Protein AF-A0A7K0YC04-F1 (afdb_monomer_lite)

Foldseek 3Di:
DDDPPDPDCPDDDDDPQWAWDDDDQFWTWTAGVDPVRRVDIDIFGHQWDDDPRHTDPDGHPCPRVVVVVVVVVVVVPDPDDDRDDPD

pLDDT: mean 89.57, std 16.08, range [34.81, 98.31]

Sequence (87 aa):
MADASGASLGAPIEIPGWVHVYSGKVRDLYESEQPSLRHLILVVASDRVSAFDHILEPAITGKGKHLTALTNWWFDRLDVPNHLDGE

Structure (mmCIF, N/CA/C/O backbone):
data_AF-A0A7K0YC04-F1
#
_entry.id   AF-A0A7K0YC04-F1
#
loop_
_atom_site.group_PDB
_atom_site.id
_atom_site.type_symbol
_atom_site.label_atom_id
_atom_site.label_alt_id
_atom_site.label_comp_id
_atom_site.label_asym_id
_atom_site.label_entity_id
_atom_site.label_seq_id
_atom_site.pdbx_PDB_ins_code
_atom_site.Cartn_x
_atom_site.Cartn_y
_atom_site.Cartn_z
_atom_site.occupancy
_atom_site.B_iso_or_equiv
_atom_site.auth_seq_id
_atom_site.auth_comp_id
_atom_site.auth_asym_id
_atom_site.auth_atom_id
_atom_site.pdbx_PDB_model_num
ATOM 1 N N . MET A 1 1 ? 11.446 16.461 24.967 1.00 34.81 1 MET A N 1
ATOM 2 C CA . MET A 1 1 ? 10.641 17.341 24.099 1.00 34.81 1 MET A CA 1
ATOM 3 C C . MET A 1 1 ? 9.987 16.443 23.064 1.00 34.81 1 MET A C 1
ATOM 5 O O . MET A 1 1 ? 10.657 16.045 22.124 1.00 34.81 1 MET A O 1
ATOM 9 N N . ALA A 1 2 ? 8.773 15.969 23.349 1.00 34.91 2 ALA A N 1
ATOM 10 C CA . ALA A 1 2 ? 8.036 15.053 22.483 1.00 34.91 2 ALA A CA 1
ATOM 11 C C . ALA A 1 2 ? 7.219 15.886 21.489 1.00 34.91 2 ALA A C 1
ATOM 13 O O . ALA A 1 2 ? 6.391 16.689 21.915 1.00 34.91 2 ALA A O 1
ATOM 14 N N . ASP A 1 3 ? 7.497 15.738 20.196 1.00 37.06 3 ASP A N 1
ATOM 15 C CA . ASP A 1 3 ? 6.658 16.283 19.131 1.00 37.06 3 ASP A CA 1
ATOM 16 C C . ASP A 1 3 ? 5.404 15.409 19.023 1.00 37.06 3 ASP A C 1
ATOM 18 O O . ASP A 1 3 ? 5.459 14.236 18.649 1.00 37.06 3 ASP A O 1
ATOM 22 N N . ALA A 1 4 ? 4.283 15.987 19.443 1.00 43.84 4 ALA A N 1
ATOM 23 C CA . ALA A 1 4 ? 2.952 15.454 19.252 1.00 43.84 4 ALA A CA 1
ATOM 24 C C . ALA A 1 4 ? 2.348 16.084 17.991 1.00 43.84 4 ALA A C 1
ATOM 26 O O . ALA A 1 4 ? 1.624 17.073 18.061 1.00 43.84 4 ALA A O 1
ATOM 27 N N . SER A 1 5 ? 2.600 15.468 16.841 1.00 46.31 5 SER A N 1
ATOM 28 C CA . SER A 1 5 ? 1.788 15.645 15.632 1.00 46.31 5 SER A CA 1
ATOM 29 C C . SER A 1 5 ? 1.404 14.279 15.048 1.00 46.31 5 SER A C 1
ATOM 31 O O . SER A 1 5 ? 1.502 14.009 13.854 1.00 46.31 5 SER A O 1
ATOM 33 N N . GLY A 1 6 ? 0.967 13.374 15.929 1.00 43.78 6 GLY A N 1
ATOM 34 C CA . GLY A 1 6 ? 0.481 12.043 15.573 1.00 43.78 6 GLY A CA 1
ATOM 35 C C . GLY A 1 6 ? -0.914 12.101 14.958 1.00 43.78 6 GLY A C 1
ATOM 36 O O . GLY A 1 6 ? -1.894 11.800 15.634 1.00 43.78 6 GLY A O 1
ATOM 37 N N . ALA A 1 7 ? -1.012 12.482 13.683 1.00 52.59 7 ALA A N 1
ATOM 38 C CA . ALA A 1 7 ? -2.204 12.180 12.900 1.00 52.59 7 ALA A CA 1
ATOM 39 C C . ALA A 1 7 ? -2.397 10.653 12.908 1.00 52.59 7 ALA A C 1
ATOM 41 O O . ALA A 1 7 ? -1.515 9.900 12.489 1.00 52.59 7 ALA A O 1
ATOM 42 N N . SER A 1 8 ? -3.523 10.204 13.459 1.00 59.47 8 SER A N 1
ATOM 43 C CA . SER A 1 8 ? -3.902 8.794 13.530 1.00 59.47 8 SER A CA 1
ATOM 44 C C . SER A 1 8 ? -3.909 8.191 12.122 1.00 59.47 8 SER A C 1
ATOM 46 O O . SER A 1 8 ? -4.578 8.705 11.229 1.00 59.47 8 SER A O 1
ATOM 48 N N . LEU A 1 9 ? -3.186 7.086 11.909 1.00 69.44 9 LEU A N 1
ATOM 49 C CA . LEU A 1 9 ? -3.117 6.384 10.616 1.00 69.44 9 LEU A CA 1
ATOM 50 C C . LEU A 1 9 ? -4.447 5.713 10.206 1.00 69.44 9 LEU A C 1
ATOM 52 O O . LEU A 1 9 ? -4.526 5.107 9.134 1.00 69.44 9 LEU A O 1
ATOM 56 N N . GLY A 1 10 ? -5.496 5.834 11.028 1.00 73.50 10 GLY A N 1
ATOM 57 C CA . GLY A 1 10 ? -6.680 4.986 10.957 1.00 73.50 10 GLY A CA 1
ATOM 58 C C . GLY A 1 10 ? -6.339 3.540 11.327 1.00 73.50 10 GLY A C 1
ATOM 59 O O . GLY A 1 10 ? -5.180 3.127 11.288 1.00 73.50 10 GLY A O 1
ATOM 60 N N . ALA A 1 11 ? -7.343 2.754 11.717 1.00 83.38 11 ALA A N 1
ATOM 61 C CA . ALA A 1 11 ? -7.129 1.320 11.872 1.00 83.38 11 ALA A CA 1
ATOM 62 C C . ALA A 1 11 ? -6.836 0.700 10.489 1.00 83.38 11 ALA A C 1
ATOM 64 O O . ALA A 1 11 ? -7.492 1.084 9.512 1.00 83.38 11 ALA A O 1
ATOM 65 N N . PRO A 1 12 ? -5.867 -0.227 10.380 1.00 88.19 12 PRO A N 1
ATOM 66 C CA . PRO A 1 12 ? -5.657 -0.966 9.145 1.00 88.19 12 PRO A CA 1
ATOM 67 C C . PRO A 1 12 ? -6.913 -1.770 8.799 1.00 88.19 12 PRO A C 1
ATOM 69 O O . PRO A 1 12 ? -7.670 -2.189 9.675 1.00 88.19 12 PRO A O 1
ATOM 72 N N . ILE A 1 13 ? -7.138 -1.982 7.506 1.00 91.38 13 ILE A N 1
ATOM 73 C CA . ILE A 1 13 ? -8.267 -2.783 7.029 1.00 91.38 13 ILE A CA 1
ATOM 74 C C . ILE A 1 13 ? -8.012 -4.243 7.407 1.00 91.38 13 ILE A C 1
ATOM 76 O O . ILE A 1 13 ? -6.915 -4.750 7.174 1.00 91.38 13 ILE A O 1
ATOM 80 N N . GLU A 1 14 ? -9.010 -4.923 7.963 1.00 95.25 14 GLU A N 1
ATOM 81 C CA . GLU A 1 14 ? -8.939 -6.363 8.204 1.00 95.25 14 GLU A CA 1
ATOM 82 C C . GLU A 1 14 ? -9.164 -7.126 6.896 1.00 95.25 14 GLU A C 1
ATOM 84 O O . GLU A 1 14 ? -10.153 -6.906 6.192 1.00 95.25 14 GLU A O 1
ATOM 89 N N . ILE A 1 15 ? -8.236 -8.025 6.564 1.00 96.38 15 ILE A N 1
ATOM 90 C CA . ILE A 1 15 ? -8.280 -8.826 5.340 1.00 96.38 15 ILE A CA 1
ATOM 91 C C . ILE A 1 15 ? -8.132 -10.301 5.744 1.00 96.38 15 ILE A C 1
ATOM 93 O O . ILE A 1 15 ? -7.079 -10.683 6.249 1.00 96.38 15 ILE A O 1
ATOM 97 N N . PRO A 1 16 ? -9.159 -11.152 5.552 1.00 96.81 16 PRO A N 1
ATOM 98 C CA . PRO A 1 16 ? -9.095 -12.559 5.950 1.00 96.81 16 PRO A CA 1
ATOM 99 C C . PRO A 1 16 ? -7.919 -13.306 5.307 1.00 96.81 16 PRO A C 1
ATOM 101 O O . PRO A 1 16 ? -7.730 -13.221 4.094 1.00 96.81 16 PRO A O 1
ATOM 104 N N . GLY A 1 17 ? -7.156 -14.065 6.099 1.00 97.00 17 GLY A N 1
ATOM 105 C CA . GLY A 1 17 ? -5.975 -14.792 5.618 1.00 97.00 17 GLY A CA 1
ATOM 106 C C . GLY A 1 17 ? -4.701 -13.946 5.519 1.00 97.00 17 GLY A C 1
ATOM 107 O O . GLY A 1 17 ? -3.687 -14.442 5.020 1.00 97.00 17 GLY A O 1
ATOM 108 N N . TRP A 1 18 ? -4.753 -12.681 5.952 1.00 98.00 18 TRP A N 1
ATOM 109 C CA . TRP A 1 18 ? -3.652 -11.726 5.879 1.00 98.00 18 TRP A CA 1
ATOM 110 C C . TRP A 1 18 ? -3.477 -10.997 7.212 1.00 98.00 18 TRP A C 1
ATOM 112 O O . TRP A 1 18 ? -4.392 -10.352 7.723 1.00 98.00 18 TRP A O 1
ATOM 122 N N . VAL A 1 19 ? -2.270 -11.061 7.760 1.00 97.94 19 VAL A N 1
ATOM 123 C CA . VAL A 1 19 ? -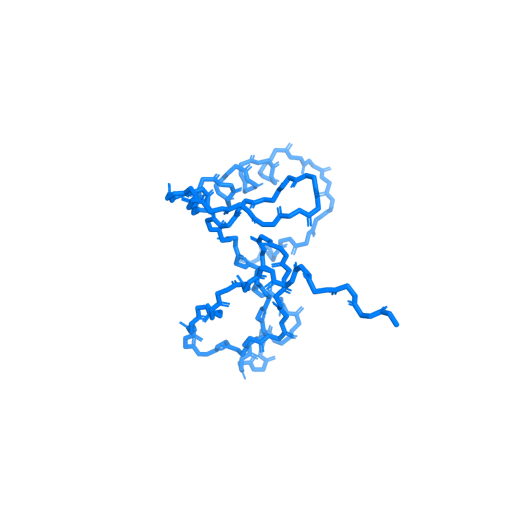1.902 -10.397 9.011 1.00 97.94 19 VAL A CA 1
ATOM 124 C C . VAL A 1 19 ? -1.305 -9.041 8.681 1.00 97.94 19 VAL A C 1
ATOM 126 O O . VAL A 1 19 ? -0.336 -8.953 7.931 1.00 97.94 19 VAL A O 1
ATOM 129 N N 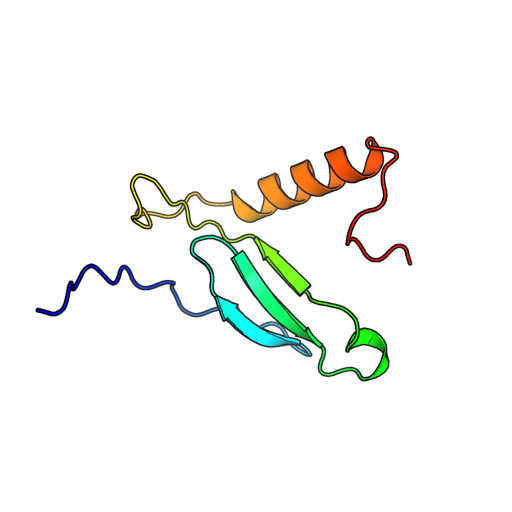. HIS A 1 20 ? -1.870 -7.972 9.242 1.00 97.81 20 HIS A N 1
ATOM 130 C CA . HIS A 1 20 ? -1.274 -6.641 9.147 1.00 97.81 20 HIS A CA 1
ATOM 131 C C . HIS A 1 20 ? 0.072 -6.616 9.875 1.00 97.81 20 HIS A C 1
ATOM 133 O O . HIS A 1 20 ? 0.158 -7.031 11.030 1.00 97.81 20 HIS A O 1
ATOM 139 N N . VAL A 1 21 ? 1.112 -6.118 9.205 1.00 97.56 21 VAL A N 1
ATOM 140 C CA . VAL A 1 21 ? 2.468 -6.056 9.777 1.00 97.56 21 VAL A CA 1
ATOM 141 C C . VAL A 1 21 ? 3.038 -4.645 9.831 1.00 97.56 21 VAL A C 1
ATOM 143 O O . VAL A 1 21 ? 3.917 -4.369 10.647 1.00 97.56 21 VAL A O 1
ATOM 146 N N . TYR A 1 22 ? 2.559 -3.730 8.983 1.00 96.75 22 TYR A N 1
ATOM 147 C CA . TYR A 1 22 ? 3.083 -2.369 8.940 1.00 96.75 22 TYR A CA 1
ATOM 148 C C . TYR A 1 22 ? 2.100 -1.371 8.323 1.00 96.75 22 TYR A C 1
ATOM 150 O O . TYR A 1 22 ? 1.464 -1.650 7.307 1.00 96.75 22 TYR A O 1
ATOM 158 N N . SER A 1 23 ? 2.044 -0.167 8.896 1.00 95.75 23 SER A N 1
ATOM 159 C CA . SER A 1 23 ? 1.331 0.984 8.335 1.00 95.75 23 SER A CA 1
ATOM 160 C C . SER A 1 23 ? 2.296 2.126 8.047 1.00 95.75 23 SER A C 1
ATOM 162 O O . SER A 1 23 ? 2.914 2.687 8.951 1.00 95.75 23 SER A O 1
ATOM 164 N N . GLY A 1 24 ? 2.382 2.506 6.777 1.00 93.88 24 GLY A N 1
ATOM 165 C CA . GLY A 1 24 ? 2.980 3.761 6.342 1.00 93.88 24 GLY A CA 1
ATOM 166 C C . GLY A 1 24 ? 1.924 4.857 6.168 1.00 93.88 24 GLY A C 1
ATOM 167 O O . GLY A 1 24 ? 0.717 4.605 6.225 1.00 93.88 24 GLY A O 1
ATOM 168 N N . LYS A 1 25 ? 2.375 6.083 5.852 1.0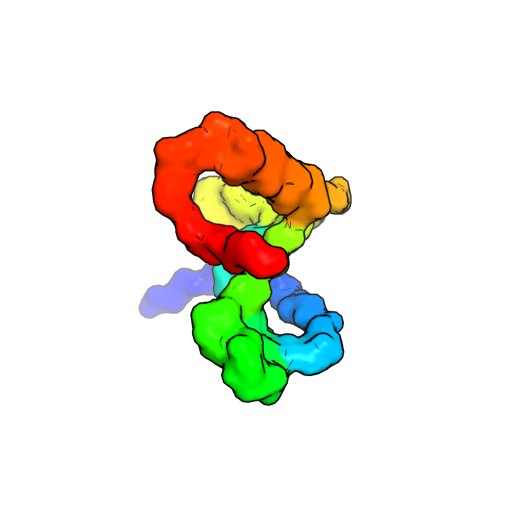0 94.38 25 LYS A N 1
ATOM 169 C CA . LYS A 1 25 ? 1.498 7.259 5.653 1.00 94.38 25 LYS A CA 1
ATOM 170 C C . LYS A 1 25 ? 0.313 6.963 4.719 1.00 94.38 25 LYS A C 1
ATOM 172 O O . LYS A 1 25 ? -0.811 7.365 5.001 1.00 94.38 25 LYS A O 1
ATOM 177 N N . VAL A 1 26 ? 0.555 6.231 3.626 1.00 95.50 26 VAL A N 1
ATOM 178 C CA . VAL A 1 26 ? -0.445 6.004 2.562 1.00 95.50 26 VAL A CA 1
ATOM 179 C C . VAL A 1 26 ? -0.609 4.545 2.118 1.00 95.50 26 VAL A C 1
ATOM 181 O O . VAL A 1 26 ? -1.453 4.273 1.261 1.00 95.50 26 VAL A O 1
ATOM 184 N N . ARG A 1 27 ? 0.161 3.606 2.677 1.00 96.94 27 ARG A N 1
ATOM 185 C CA . ARG A 1 27 ? 0.093 2.174 2.348 1.00 96.94 27 ARG A CA 1
ATOM 186 C C . ARG A 1 27 ? 0.174 1.330 3.609 1.00 96.94 27 ARG A C 1
ATOM 188 O O . ARG A 1 27 ? 0.903 1.696 4.526 1.00 96.94 27 ARG A O 1
ATOM 195 N N . ASP A 1 28 ? -0.521 0.205 3.593 1.00 97.25 28 ASP A N 1
ATOM 196 C CA . ASP A 1 28 ? -0.472 -0.826 4.625 1.00 97.25 28 ASP A CA 1
ATOM 197 C C . ASP A 1 28 ? 0.116 -2.110 4.016 1.00 97.25 28 ASP A C 1
ATOM 199 O O . ASP A 1 28 ? -0.091 -2.385 2.830 1.00 97.25 28 ASP A O 1
ATOM 203 N N . LEU A 1 29 ? 0.893 -2.855 4.802 1.00 97.81 29 LEU A N 1
ATOM 204 C CA . LEU A 1 29 ? 1.536 -4.103 4.393 1.00 97.81 29 LEU A CA 1
ATOM 205 C C . LEU A 1 29 ? 0.991 -5.265 5.211 1.00 97.81 29 LEU A C 1
ATOM 207 O O . LEU A 1 29 ? 0.809 -5.144 6.428 1.00 97.81 29 LEU A O 1
ATOM 211 N N . TYR A 1 30 ? 0.782 -6.389 4.532 1.00 98.31 30 TYR A N 1
ATOM 212 C CA . TYR A 1 30 ? 0.248 -7.599 5.132 1.00 98.31 30 TYR A CA 1
ATOM 213 C C . TYR A 1 30 ? 1.054 -8.827 4.711 1.00 98.31 30 TYR A C 1
ATOM 215 O O . TYR A 1 30 ? 1.442 -8.957 3.547 1.00 98.31 30 TYR A O 1
ATOM 223 N N . GLU A 1 31 ? 1.255 -9.741 5.653 1.00 98.19 31 GLU A N 1
ATOM 224 C CA . GLU A 1 31 ? 1.815 -11.072 5.417 1.00 98.19 31 GLU A CA 1
ATOM 225 C C . GLU A 1 31 ? 0.689 -12.097 5.280 1.00 98.19 31 GLU A C 1
ATOM 227 O O . GLU A 1 31 ? -0.319 -12.021 5.983 1.00 98.19 31 GLU A O 1
ATOM 232 N N . SER A 1 32 ? 0.846 -13.074 4.384 1.00 97.62 32 SER A N 1
ATOM 233 C CA . SER A 1 32 ? -0.146 -14.141 4.250 1.00 97.62 32 SER A CA 1
ATOM 234 C C . SER A 1 32 ? -0.021 -15.163 5.377 1.00 97.62 32 SER A C 1
ATOM 236 O O . SER A 1 32 ? 1.074 -15.609 5.727 1.00 97.62 32 SER A O 1
ATOM 238 N N . GLU A 1 33 ? -1.158 -15.624 5.890 1.00 97.31 33 GLU A N 1
ATOM 239 C CA . GLU A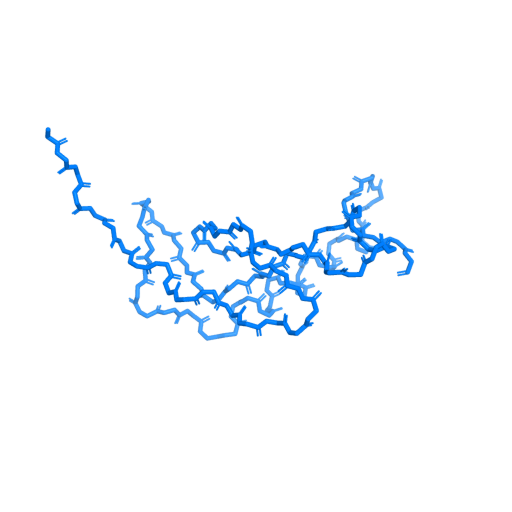 1 33 ? -1.198 -16.772 6.798 1.00 97.31 33 GLU A CA 1
ATOM 240 C C . GLU A 1 33 ? -0.890 -18.093 6.066 1.00 97.31 33 GLU A C 1
ATOM 242 O O . GLU A 1 33 ? -0.438 -19.062 6.687 1.00 97.31 33 GLU A O 1
ATOM 247 N N . GLN A 1 34 ? -1.075 -18.133 4.739 1.00 97.31 34 GLN A N 1
ATOM 248 C CA . GLN A 1 34 ? -0.839 -19.315 3.912 1.00 97.31 34 GLN A CA 1
ATOM 249 C C . GLN A 1 34 ? 0.664 -19.548 3.690 1.00 97.31 34 GLN A C 1
ATOM 251 O O . GLN A 1 34 ? 1.338 -18.674 3.143 1.00 97.31 34 GLN A O 1
ATOM 256 N N . PRO A 1 35 ? 1.213 -20.732 4.033 1.00 96.19 35 PRO A N 1
ATOM 257 C CA . PRO A 1 35 ? 2.643 -21.010 3.888 1.00 96.19 35 PRO A CA 1
ATOM 258 C C . PRO A 1 35 ? 3.204 -20.795 2.477 1.00 96.19 35 PRO A C 1
ATOM 260 O O . PRO A 1 35 ? 4.326 -20.312 2.351 1.00 96.19 35 PRO A O 1
ATOM 263 N N . SER A 1 36 ? 2.432 -21.107 1.430 1.00 95.50 36 SER A N 1
ATOM 264 C CA . SER A 1 36 ? 2.841 -20.926 0.029 1.00 95.50 36 SER A CA 1
ATOM 265 C C . SER A 1 36 ? 3.067 -19.460 -0.347 1.00 95.50 36 SER A C 1
ATOM 267 O O . SER A 1 36 ? 3.922 -19.178 -1.178 1.00 95.50 36 SER A O 1
ATOM 269 N N . LEU A 1 37 ? 2.365 -18.525 0.297 1.00 95.75 37 LEU A N 1
ATOM 270 C CA . LEU A 1 37 ? 2.403 -17.095 -0.017 1.00 95.75 37 LEU A CA 1
ATOM 271 C C . LEU A 1 37 ? 3.280 -16.289 0.954 1.00 95.75 37 LEU A C 1
ATOM 273 O O . LEU A 1 37 ? 3.370 -15.075 0.828 1.00 95.75 37 LEU A O 1
ATOM 277 N N . ARG A 1 38 ? 3.958 -16.932 1.918 1.00 93.38 38 ARG A N 1
ATOM 278 C CA . ARG A 1 38 ? 4.796 -16.239 2.926 1.00 93.38 38 ARG A CA 1
ATOM 279 C C . ARG A 1 38 ? 5.992 -15.482 2.351 1.00 93.38 38 ARG A C 1
ATOM 281 O O . ARG A 1 38 ? 6.587 -14.669 3.047 1.00 93.38 38 ARG A O 1
ATOM 288 N N . HIS A 1 39 ? 6.373 -15.783 1.115 1.00 94.12 39 HIS A N 1
ATOM 289 C CA . HIS A 1 39 ? 7.428 -15.072 0.401 1.00 94.12 39 HIS A CA 1
ATOM 290 C C . HIS A 1 39 ? 6.923 -13.782 -0.274 1.00 94.12 39 HIS A C 1
ATOM 292 O O . HIS A 1 39 ? 7.731 -13.022 -0.803 1.00 94.12 39 HIS A O 1
ATOM 298 N N . LEU A 1 40 ? 5.608 -13.538 -0.250 1.00 96.56 40 LEU A N 1
ATOM 299 C CA . LEU A 1 40 ? 4.948 -12.372 -0.825 1.00 96.56 40 LEU A CA 1
ATOM 300 C C . LEU A 1 40 ? 4.461 -11.423 0.270 1.00 96.56 40 LEU A C 1
ATOM 302 O O . LEU A 1 40 ? 4.148 -11.826 1.391 1.00 96.56 40 LEU A O 1
ATOM 306 N N . ILE A 1 41 ? 4.334 -10.149 -0.097 1.00 97.50 41 ILE A N 1
ATOM 307 C CA . ILE A 1 41 ? 3.727 -9.106 0.730 1.00 97.50 41 ILE A CA 1
ATOM 308 C C . ILE A 1 41 ? 2.542 -8.522 -0.026 1.00 97.50 41 ILE A C 1
ATOM 310 O O . ILE A 1 41 ? 2.688 -8.051 -1.155 1.00 97.50 41 ILE A O 1
ATOM 314 N N . LEU A 1 42 ? 1.376 -8.484 0.618 1.00 97.50 42 LEU A N 1
ATOM 315 C CA . LEU A 1 42 ? 0.237 -7.744 0.093 1.00 97.50 42 LEU A CA 1
ATOM 316 C C . LEU A 1 42 ? 0.401 -6.263 0.438 1.00 97.50 42 LEU A C 1
ATOM 318 O O . LEU A 1 42 ? 0.434 -5.871 1.606 1.00 97.50 42 LEU A O 1
ATOM 322 N N . VAL A 1 43 ? 0.482 -5.435 -0.602 1.00 97.38 43 VAL A N 1
ATOM 323 C CA . VAL A 1 43 ? 0.579 -3.979 -0.488 1.00 97.38 43 VAL A CA 1
ATOM 324 C C . VAL A 1 43 ? -0.796 -3.362 -0.728 1.00 97.38 43 VAL A C 1
ATOM 326 O O . VAL A 1 43 ? -1.312 -3.385 -1.844 1.00 97.38 43 VAL A O 1
ATOM 329 N N . VAL A 1 44 ? -1.379 -2.747 0.300 1.00 97.44 44 VAL A N 1
ATOM 330 C CA . VAL A 1 44 ? -2.696 -2.103 0.215 1.00 97.44 44 VAL A CA 1
ATOM 331 C C . VAL A 1 44 ? -2.525 -0.591 0.128 1.00 97.44 44 VAL A C 1
ATOM 333 O O . VAL A 1 44 ? -2.060 0.061 1.064 1.00 97.44 44 VAL A O 1
ATOM 336 N N . ALA A 1 45 ? -2.902 -0.008 -1.011 1.00 97.06 45 ALA A N 1
ATOM 337 C CA . ALA A 1 45 ? -2.936 1.440 -1.185 1.00 97.06 45 ALA A CA 1
ATOM 338 C C . ALA A 1 45 ? -4.197 2.028 -0.540 1.00 97.06 45 ALA A C 1
ATOM 340 O O . ALA A 1 45 ? -5.315 1.686 -0.920 1.00 97.06 45 ALA A O 1
ATOM 341 N N . SER A 1 46 ? -4.015 2.946 0.409 1.00 95.62 46 SER A N 1
ATOM 342 C CA . SER A 1 46 ? -5.123 3.607 1.106 1.00 95.62 46 SER A CA 1
ATOM 343 C C . SER A 1 46 ? -5.593 4.883 0.394 1.00 95.62 46 SER A C 1
ATOM 345 O O . SER A 1 46 ? -4.899 5.454 -0.459 1.00 95.62 46 SER A O 1
ATOM 347 N N . ASP A 1 47 ? -6.748 5.394 0.820 1.00 95.88 47 ASP A N 1
ATOM 348 C CA . ASP A 1 47 ? -7.255 6.715 0.434 1.00 95.88 47 ASP A CA 1
ATOM 349 C C . ASP A 1 47 ? -6.572 7.870 1.194 1.00 95.88 47 ASP A C 1
ATOM 351 O O . ASP A 1 47 ? -6.755 9.039 0.839 1.00 95.88 47 ASP A O 1
ATOM 355 N N . ARG A 1 48 ? -5.711 7.561 2.179 1.00 94.88 48 ARG A N 1
ATOM 356 C CA . ARG A 1 48 ? -4.920 8.555 2.922 1.00 94.88 48 ARG A CA 1
ATOM 357 C C . ARG A 1 48 ? -3.974 9.289 1.983 1.00 94.88 48 ARG A C 1
ATOM 359 O O . ARG A 1 48 ? -3.338 8.677 1.119 1.00 94.88 48 ARG A O 1
ATOM 366 N N . VAL A 1 49 ? -3.856 10.597 2.158 1.00 95.38 49 VAL A N 1
ATOM 367 C CA . VAL A 1 49 ? -2.926 11.457 1.420 1.00 95.38 49 VAL A CA 1
ATOM 368 C C . VAL A 1 49 ? -2.026 12.173 2.418 1.00 95.38 49 VAL A C 1
ATOM 370 O O . VAL A 1 49 ? -2.465 12.513 3.513 1.00 95.38 49 VAL A O 1
ATOM 373 N N . SER A 1 50 ? -0.764 12.381 2.055 1.00 94.56 50 SER A N 1
ATOM 374 C CA . SER A 1 50 ? 0.183 13.112 2.892 1.00 94.56 50 SER A CA 1
ATOM 375 C C . SER A 1 50 ? 0.898 14.196 2.104 1.00 94.56 50 SER A C 1
ATOM 377 O O . SER A 1 50 ? 1.343 13.938 0.985 1.00 94.56 50 SER A O 1
ATOM 379 N N . ALA A 1 51 ? 1.064 15.366 2.709 1.00 95.56 51 ALA A N 1
ATOM 380 C CA . ALA A 1 51 ? 1.863 16.471 2.191 1.00 95.56 51 ALA A CA 1
ATOM 381 C C . ALA A 1 51 ? 2.484 17.239 3.363 1.00 95.56 51 ALA A C 1
ATOM 383 O O . ALA A 1 51 ? 1.907 17.264 4.448 1.00 95.56 51 ALA A O 1
ATOM 384 N N . PHE A 1 52 ? 3.652 17.855 3.147 1.00 95.25 52 PHE A N 1
ATOM 385 C CA . PHE A 1 52 ? 4.374 18.608 4.188 1.00 95.25 52 PHE A CA 1
ATOM 386 C C . PHE A 1 52 ? 4.556 17.803 5.485 1.00 95.25 52 PHE A C 1
ATOM 388 O O . PHE A 1 52 ? 4.306 18.296 6.572 1.00 95.25 52 PHE A O 1
ATOM 395 N N . ASP A 1 53 ? 4.911 16.525 5.347 1.00 92.12 53 ASP A N 1
ATOM 396 C CA . ASP A 1 53 ? 5.057 15.558 6.440 1.00 92.12 53 ASP A CA 1
ATOM 397 C C . ASP A 1 53 ? 3.821 15.235 7.290 1.00 92.12 53 ASP A C 1
ATOM 399 O O . ASP A 1 53 ? 3.906 14.386 8.175 1.00 92.12 53 ASP A O 1
ATOM 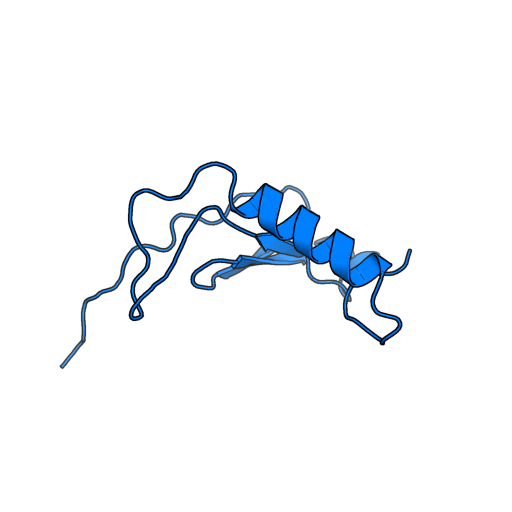403 N N . HIS A 1 54 ? 2.647 15.743 6.921 1.00 91.00 54 HIS A N 1
ATOM 404 C CA . HIS A 1 54 ? 1.388 15.464 7.604 1.00 91.00 54 HIS A CA 1
ATOM 405 C C . HIS A 1 54 ? 0.444 14.611 6.754 1.00 91.00 54 HIS A C 1
ATOM 407 O O . HIS A 1 54 ? 0.413 14.721 5.527 1.00 91.00 54 HIS A O 1
ATOM 413 N N . ILE A 1 55 ? -0.338 13.754 7.413 1.00 92.12 55 ILE A N 1
ATOM 414 C CA . ILE A 1 55 ? -1.497 13.093 6.803 1.00 92.12 55 ILE A CA 1
ATOM 415 C C . ILE A 1 55 ? -2.639 14.105 6.795 1.00 92.12 55 ILE A C 1
ATOM 417 O O . ILE A 1 55 ? -2.893 14.750 7.810 1.00 92.12 55 ILE A O 1
ATOM 421 N N . LEU A 1 56 ? -3.291 14.268 5.647 1.00 93.50 56 LEU A N 1
ATOM 422 C CA . LEU A 1 56 ? -4.368 15.237 5.482 1.00 93.50 56 LEU A CA 1
ATOM 423 C C . LEU A 1 56 ? -5.728 14.573 5.696 1.00 93.50 56 LEU A C 1
ATOM 425 O O . LEU A 1 56 ? -5.939 13.423 5.301 1.00 93.50 56 LEU A O 1
ATOM 429 N N . GLU A 1 57 ? -6.655 15.346 6.251 1.00 92.50 57 GLU A N 1
ATOM 430 C CA . GLU A 1 57 ? -8.062 14.985 6.385 1.00 92.50 57 GLU A CA 1
ATOM 431 C C . GLU A 1 57 ? -8.957 15.972 5.612 1.00 92.50 57 GLU A C 1
ATOM 433 O O . GLU A 1 57 ? -8.654 17.168 5.569 1.00 92.50 57 GLU A O 1
ATOM 438 N N . PRO A 1 58 ? -10.074 15.501 5.023 1.00 92.19 58 PRO A N 1
ATOM 439 C CA . PRO A 1 58 ? -10.462 14.094 4.903 1.00 92.19 58 PRO A CA 1
ATOM 440 C C . PRO A 1 58 ? -9.598 13.341 3.873 1.00 92.19 58 PRO A C 1
ATOM 442 O O . PRO A 1 58 ? -8.914 13.938 3.042 1.00 92.19 58 PRO A O 1
ATOM 445 N N . ALA A 1 59 ? -9.652 12.009 3.908 1.00 93.56 59 ALA A N 1
ATOM 446 C CA . ALA A 1 59 ? -9.063 11.172 2.864 1.00 93.56 59 ALA A CA 1
ATOM 447 C C . ALA A 1 59 ? -9.727 11.420 1.491 1.00 93.56 59 ALA A C 1
ATOM 449 O O . ALA A 1 59 ? -10.867 11.881 1.408 1.00 93.56 59 ALA A O 1
ATOM 450 N N . ILE A 1 60 ? -9.032 11.072 0.403 1.00 96.00 60 ILE A N 1
ATOM 451 C CA . ILE A 1 60 ? -9.565 11.206 -0.961 1.00 96.00 60 ILE A CA 1
ATOM 452 C C . ILE A 1 60 ? -10.208 9.881 -1.367 1.00 96.00 60 ILE A C 1
ATOM 454 O O . ILE A 1 60 ? -9.499 8.934 -1.716 1.00 96.00 60 ILE A O 1
ATOM 458 N N . THR A 1 61 ? -11.541 9.821 -1.340 1.00 96.56 61 THR A N 1
ATOM 459 C CA . THR A 1 61 ? -12.307 8.610 -1.666 1.00 96.56 61 THR A CA 1
ATOM 460 C C . THR A 1 61 ? -11.894 8.011 -3.011 1.00 96.56 61 THR A C 1
ATOM 462 O O . THR A 1 61 ? -11.927 8.670 -4.050 1.00 96.56 61 THR A O 1
ATOM 465 N N . GLY A 1 62 ? -11.528 6.731 -2.998 1.00 96.38 62 GLY A N 1
ATOM 466 C CA . GLY A 1 62 ? -11.154 5.955 -4.174 1.00 96.38 62 GLY A CA 1
ATOM 467 C C . GLY A 1 62 ? -9.729 6.190 -4.675 1.00 96.38 62 GLY A C 1
ATOM 468 O O . GLY A 1 62 ? -9.338 5.558 -5.660 1.00 96.38 62 GLY A O 1
ATOM 469 N N . LYS A 1 63 ? -8.928 7.058 -4.047 1.00 97.50 63 LYS A N 1
ATOM 470 C CA . LYS A 1 63 ? -7.539 7.304 -4.458 1.00 97.50 63 LYS A CA 1
ATOM 471 C C . LYS A 1 63 ? -6.714 6.018 -4.473 1.00 97.50 63 LYS A C 1
ATOM 473 O O . LYS A 1 63 ? -5.999 5.785 -5.444 1.00 97.50 63 LYS A O 1
ATOM 478 N N . GLY A 1 64 ? -6.809 5.190 -3.432 1.00 96.75 64 GLY A N 1
ATOM 479 C CA . GLY A 1 64 ? -6.052 3.941 -3.323 1.00 96.75 64 GLY A CA 1
ATOM 480 C C . GLY A 1 64 ? -6.282 3.038 -4.533 1.00 96.75 64 GLY A C 1
ATOM 481 O O . GLY A 1 64 ? -5.333 2.653 -5.214 1.00 96.75 64 GLY A O 1
ATOM 482 N N . LYS A 1 65 ? -7.555 2.828 -4.889 1.00 97.62 65 LYS A N 1
ATOM 483 C CA . LYS A 1 65 ? -7.971 2.049 -6.064 1.00 97.62 65 LYS A CA 1
ATOM 484 C C . LYS A 1 65 ? -7.357 2.570 -7.368 1.00 97.62 65 LYS A C 1
ATOM 486 O O . LYS A 1 65 ? -6.811 1.786 -8.142 1.00 97.62 65 LYS A O 1
ATOM 491 N N . HIS A 1 66 ? -7.446 3.876 -7.623 1.00 98.25 66 HIS A N 1
ATOM 492 C CA . HIS A 1 66 ? -6.917 4.464 -8.859 1.00 98.25 66 HIS A CA 1
ATOM 493 C C . HIS A 1 66 ? -5.386 4.400 -8.917 1.00 98.25 66 HIS A C 1
ATOM 495 O O . HIS A 1 66 ? -4.828 4.143 -9.981 1.00 98.25 66 HIS A O 1
ATOM 501 N N . LEU A 1 67 ? -4.699 4.583 -7.785 1.00 98.06 67 LEU A N 1
ATOM 502 C CA . LEU A 1 67 ? -3.240 4.479 -7.725 1.00 98.06 67 LEU A CA 1
ATOM 503 C C . LEU A 1 67 ? -2.744 3.042 -7.902 1.00 98.06 67 LEU A C 1
ATOM 505 O O . LEU A 1 67 ? -1.709 2.850 -8.540 1.00 98.06 67 LEU A O 1
ATOM 509 N N . THR A 1 68 ? -3.471 2.040 -7.403 1.00 97.81 68 THR A N 1
ATOM 510 C CA . THR A 1 68 ? -3.180 0.630 -7.704 1.00 97.81 68 THR A CA 1
ATOM 511 C C . THR A 1 68 ? -3.343 0.353 -9.198 1.00 97.81 68 THR A C 1
ATOM 513 O O . THR A 1 68 ? -2.434 -0.192 -9.815 1.00 97.81 68 THR A O 1
ATOM 516 N N . ALA A 1 69 ? -4.443 0.802 -9.812 1.00 98.19 69 ALA A N 1
ATOM 517 C CA . ALA A 1 69 ? -4.663 0.629 -11.250 1.00 98.19 69 ALA A CA 1
ATOM 518 C C . ALA A 1 69 ? -3.570 1.302 -12.101 1.00 98.19 69 ALA A C 1
ATOM 520 O O . ALA A 1 69 ? -3.068 0.701 -13.046 1.00 98.19 69 ALA A O 1
ATOM 521 N N . LEU A 1 70 ? -3.163 2.525 -11.743 1.00 98.31 70 LEU A N 1
ATOM 522 C CA . LEU A 1 70 ? -2.078 3.239 -12.420 1.00 98.31 70 LEU A CA 1
ATOM 523 C C . LEU A 1 70 ? -0.727 2.530 -12.250 1.00 98.31 70 LEU A C 1
ATOM 525 O O . LEU A 1 70 ? 0.063 2.480 -13.186 1.00 98.31 70 LEU A O 1
ATOM 529 N N . THR A 1 71 ? -0.466 1.986 -11.060 1.00 97.06 71 THR A N 1
ATOM 530 C CA . THR A 1 71 ? 0.756 1.226 -10.764 1.00 97.06 71 THR A CA 1
ATOM 531 C C . THR A 1 71 ? 0.842 -0.017 -11.651 1.00 97.06 71 THR A C 1
ATOM 533 O O . THR A 1 71 ? 1.846 -0.201 -12.334 1.00 97.06 71 THR A O 1
ATOM 536 N N . ASN A 1 72 ? -0.232 -0.809 -11.722 1.00 96.19 72 ASN A N 1
ATOM 537 C CA . ASN A 1 72 ? -0.297 -1.992 -12.586 1.00 96.19 72 ASN A CA 1
ATOM 538 C C . ASN A 1 72 ? -0.160 -1.613 -14.070 1.00 96.19 72 ASN A C 1
ATOM 540 O O . ASN A 1 72 ? 0.625 -2.221 -14.786 1.00 96.19 72 ASN A O 1
ATOM 544 N N . TRP A 1 73 ? -0.821 -0.535 -14.511 1.00 97.19 73 TRP A N 1
ATOM 545 C CA . TRP A 1 73 ? -0.717 -0.042 -15.891 1.00 97.19 73 TRP A CA 1
ATOM 546 C C . TRP A 1 73 ? 0.725 0.274 -16.317 1.00 97.19 73 TRP A C 1
ATOM 548 O O . TRP A 1 73 ? 1.079 0.067 -17.483 1.00 97.19 73 TRP A O 1
ATOM 558 N N . TRP A 1 74 ? 1.543 0.792 -15.391 1.00 97.56 74 TRP A N 1
ATOM 559 C CA . TRP A 1 74 ? 2.969 1.029 -15.618 1.00 97.56 74 TRP A CA 1
ATOM 560 C C . TRP A 1 74 ? 3.780 -0.262 -15.611 1.00 97.56 74 TRP A C 1
ATOM 562 O O . TRP A 1 74 ? 4.640 -0.419 -16.475 1.00 97.56 74 TRP A O 1
ATOM 572 N N . PHE A 1 75 ? 3.512 -1.183 -14.683 1.00 95.81 75 PHE A N 1
ATOM 573 C CA . PHE A 1 75 ? 4.199 -2.476 -14.660 1.00 95.81 75 PHE A CA 1
ATOM 574 C C . PHE A 1 75 ? 3.984 -3.277 -15.948 1.00 95.81 75 PHE A C 1
ATOM 576 O O . PHE A 1 75 ? 4.936 -3.866 -16.443 1.00 95.81 75 PHE A O 1
ATOM 583 N N . ASP A 1 76 ? 2.810 -3.173 -16.573 1.00 94.94 76 ASP A N 1
ATOM 584 C CA . ASP A 1 76 ? 2.529 -3.793 -17.877 1.00 94.94 76 ASP A CA 1
ATOM 585 C C . ASP A 1 76 ? 3.361 -3.214 -19.045 1.00 94.94 76 ASP A C 1
ATOM 587 O O . ASP A 1 76 ? 3.335 -3.746 -20.155 1.00 94.94 76 ASP A O 1
ATOM 591 N N . ARG A 1 77 ? 4.038 -2.071 -18.853 1.00 96.75 77 ARG A N 1
ATOM 592 C CA . ARG A 1 77 ? 4.724 -1.307 -19.919 1.00 96.75 77 ARG A CA 1
ATOM 593 C C . ARG A 1 77 ? 6.221 -1.162 -19.722 1.00 96.75 77 ARG A C 1
ATOM 595 O O . ARG A 1 77 ? 6.926 -0.852 -20.682 1.00 96.75 77 ARG A O 1
ATOM 602 N N . LEU A 1 78 ? 6.694 -1.295 -18.491 1.00 96.00 78 LEU A N 1
ATOM 603 C CA . LEU A 1 78 ? 8.102 -1.147 -18.164 1.00 96.00 78 LEU A CA 1
ATOM 604 C C . LEU A 1 78 ? 8.766 -2.520 -18.218 1.00 96.00 78 LEU A C 1
ATOM 606 O O . LEU A 1 78 ? 8.529 -3.359 -17.356 1.00 96.00 78 LEU A O 1
ATOM 610 N N . ASP A 1 79 ? 9.629 -2.720 -19.211 1.00 94.44 79 ASP A N 1
ATOM 611 C CA . ASP A 1 79 ? 10.412 -3.949 -19.385 1.00 94.44 79 ASP A CA 1
ATOM 612 C C . ASP A 1 79 ? 11.632 -3.964 -18.447 1.00 94.44 79 ASP A C 1
ATOM 614 O O . ASP A 1 79 ? 12.790 -3.892 -18.860 1.00 94.44 79 ASP A O 1
ATOM 618 N N . VAL A 1 80 ? 11.356 -3.936 -17.142 1.00 96.44 80 VAL A N 1
ATOM 619 C CA . VAL A 1 80 ? 12.359 -3.994 -16.075 1.00 96.44 80 VAL A CA 1
ATOM 620 C C . VAL A 1 80 ? 11.883 -4.920 -14.952 1.00 96.44 80 VAL A C 1
ATOM 622 O O . VAL A 1 80 ? 10.683 -4.956 -14.657 1.00 96.44 80 VAL A O 1
ATOM 625 N N . PRO A 1 81 ? 12.802 -5.634 -14.272 1.00 96.00 81 PRO A N 1
ATOM 626 C CA . PRO A 1 81 ? 12.452 -6.419 -13.096 1.00 96.00 81 PRO A CA 1
ATOM 627 C C . PRO A 1 81 ? 11.740 -5.565 -12.044 1.00 96.00 81 PRO A C 1
ATOM 629 O O . PRO A 1 81 ? 12.157 -4.441 -11.747 1.00 96.00 81 PRO A O 1
ATOM 632 N N . ASN A 1 82 ? 10.672 -6.107 -11.466 1.00 95.06 82 ASN A N 1
ATOM 633 C CA . ASN A 1 82 ? 9.899 -5.451 -10.423 1.00 95.06 82 ASN A CA 1
ATOM 634 C C . ASN A 1 82 ? 9.421 -6.468 -9.372 1.00 95.06 82 ASN A C 1
ATOM 636 O O . ASN A 1 82 ? 9.795 -7.635 -9.420 1.00 95.06 82 ASN A O 1
ATOM 640 N N . HIS A 1 83 ? 8.682 -5.990 -8.372 1.00 94.31 83 HIS A N 1
ATOM 641 C CA . HIS A 1 83 ? 8.287 -6.777 -7.202 1.00 94.31 83 HIS A CA 1
ATOM 642 C C . HIS A 1 83 ? 6.881 -7.377 -7.303 1.00 94.31 83 HIS A C 1
ATOM 644 O O . HIS A 1 83 ? 6.432 -7.971 -6.324 1.00 94.31 83 HIS A O 1
ATOM 650 N N . LEU A 1 84 ? 6.153 -7.159 -8.406 1.00 94.62 84 LEU A N 1
ATOM 651 C CA . LEU A 1 84 ? 4.891 -7.860 -8.593 1.00 94.62 84 LEU A CA 1
ATOM 652 C C . LEU A 1 84 ? 5.174 -9.349 -8.728 1.00 94.62 84 LEU A C 1
ATOM 654 O O . LEU A 1 84 ? 6.101 -9.755 -9.430 1.00 94.62 84 LEU A O 1
ATOM 658 N N . ASP A 1 85 ? 4.350 -10.136 -8.052 1.00 88.50 85 ASP A N 1
ATOM 659 C CA . ASP A 1 85 ? 4.295 -11.561 -8.309 1.00 88.50 85 ASP A CA 1
ATOM 660 C C . ASP A 1 85 ? 3.778 -11.788 -9.736 1.00 88.50 85 ASP A C 1
ATOM 662 O O . ASP A 1 85 ? 2.871 -11.085 -10.191 1.00 88.50 85 ASP A O 1
ATOM 666 N N . GLY A 1 86 ? 4.439 -12.685 -10.462 1.00 69.75 86 GLY A N 1
ATOM 667 C CA . GLY A 1 86 ? 4.234 -12.900 -11.897 1.00 69.75 86 GLY A CA 1
ATOM 668 C C . GLY A 1 86 ? 3.404 -14.138 -12.238 1.00 69.75 86 GLY A C 1
ATOM 669 O O . GLY A 1 86 ? 3.315 -14.470 -13.422 1.00 69.75 86 GLY A O 1
ATOM 670 N N . GLU A 1 87 ? 2.863 -14.831 -11.231 1.00 56.00 87 GLU A N 1
ATOM 671 C CA . GLU A 1 87 ? 1.895 -15.928 -11.402 1.00 56.00 87 GLU A CA 1
ATOM 672 C C . GLU A 1 87 ? 0.452 -15.430 -11.588 1.00 56.00 87 GLU A C 1
ATOM 674 O O . GLU A 1 87 ? 0.052 -14.424 -10.956 1.00 56.00 87 GLU A O 1
#

Radius of gyration: 15.29 Å; chains: 1; bounding box: 25×40×44 Å

Secondary structure (DSSP, 8-state):
----------PPPPBTTEEEEEE-SSEEEEEESSGGGTT-EEEEE-S-EEETTEEESS--TTHHHHHHHHHHHHHTT--S--SS---

=== Feature glossary ===
A reading guide for the features in this record.

Start from the sequence.

  · This is the polypeptide sequence — one letter per residue, N-terminus first. Length ranges from a few dozen residues for small domains to over a thousand for large multi-domain proteins.

Fold it, and you get atomic coordinates and the backbone conformation that goes with them.

  · Structure coordinates are given as an mmCIF _atom_site loop: one row per atom with element, residue name, chain id, sequence number, and x/y/z position in Å. Only the four main-chain atoms per residue are included here; side chains are omitted to keep the record compact.

  · Backbone dihedral angles. Every residue except chain termini has a φ (preceding-C → N → Cα → C) and a ψ (N → Cα → C → next-N). They are reported in degrees following the IUPAC sign convention. Secondary structure is essentially a statement about which (φ, ψ) basin each residue occupies.

  · The SS8 string is DSSP's per-residue secondary-structure call. α-helix (H) means an i→i+4 H-bond ladder; β-strand (E) means the residue participates in a β-sheet; 3₁₀ (G) and π (I) are tighter and wider helices; T/S are turns/bends; '-' is loop.

  · SS3 is a coarse helix/strand/coil call (letters a/b/c) made by the P-SEA algorithm from inter-Cα distances and dihedrals. It is less detailed than DSSP but needs only Cα positions.

Summarize the fold with a handful of shape descriptors and a per-residue s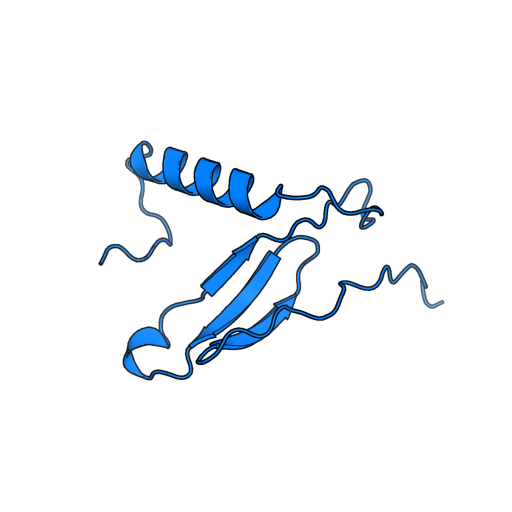tructural alphabet.

  · Radius of gyration (Rg) is the root-mean-square distance of Cα atoms from their centroid — a single number for overall size and compactness. A globular domain of N residues has Rg ≈ 2.2·N^0.38 Å; an extended or disordered chain has a much larger Rg. The Cα contact count is the number of residue pairs whose Cα atoms are within 8 Å and are more than four positions apart in sequence — a standard proxy for tertiary packing density. The bounding box is the smallest axis-aligned box enclosing all Cα atoms.

  · The Foldseek 3Di string encodes local tertiary geometry as a 20-letter alphabet — one character per residue — derived from the relative positions of nearby Cα atoms. Unlike the amino-acid sequence, 3Di is a direct function of the 3D structure, so two proteins with the same fold have similar 3Di strings even at low sequence identity.

  · Solvent-accessible surface area (SASA) is the area in Å² traced out by the centre of a 1.4 Å probe sphere (a water molecule) rolled over the protein's van der Waals surface (Shrake–Rupley / Lee–Richards construction). Buried residues have near-zero SASA; fully exposed residues can exceed 200 Å². The total SASA scales roughly with the number of surface residues.

Ask how reliable the model is.

  · pLDDT (predicted Local Distance Difference Test) is AlphaFold's per-residue confidence score, ranging from 0 to 100. Values above 90 indicate high confidence (typically well-packed cores); 70–90 is confident; 50–70 low confidence; below 50 usually means the region is disordered or the prediction is unreliable there. AlphaFold stores pLDDT in the mmCIF B-factor column.

  · B-factor (Debye–Waller factor) reflects atomic displacement in the crystal lattice. It is an experimental observable (units Å²), not a prediction; low values mean the atom is pinned down, high values mean it moves or is heterogeneous across the crystal.

  · Predicted Aligned Error (PAE) is an AlphaFold confidence matrix: entry (i, j) is the expected error in the position of residue j, in ångströms, when the prediction is superimposed on the true structure at residue i. Low PAE within a block of residues means that block is internally rigid and well-predicted; high PAE between two blocks means their relative placement is uncertain even if each block individually is confident.

Place it in context: what it resembles, what it is annotated as, and how it looks.

  · Nearest PDB neighbors are the top structural matches found by Foldseek when searching this structure against the entire Protein Data Bank. Each hit reports a TM-score (0 to 1; >0.5 almost always implies the same fold) and an E-value. These are *structural* homologs — they may share no detectable sequence similarity.

  · Functional annotations link the protein to curated databases. InterPro entries identify conserved domains and families by matching the sequence against member-database signatures (Pfam, PROSITE, CDD, …). Gene Ontology (GO) terms describe molecular function, biological process, and cellular component in a controlled vocabulary. CATH places the structure in a hierarchical fold classification (Class/Architecture/Topology/Homologous-superfamily). The organism is the source species.

  · Three diagnostic plots accompany the record. The Cα contact map visualizes the tertiary structure as a 2D adjacency matrix (8 Å cutoff, sequence-local contacts suppressed). The Ramachandran plot shows the distribution of backbone (φ, ψ) torsions, with points in the α and β basins reflecting secondary structure content. The PAE plot shows AlphaFold's inter-residue confidence as a color matrix.

  · Six rendered views show the 3D structure from the faces of a cube — i.e. along ±x, ±y, ±z. Rendering representation is drawn randomly per protein from cartoon (secondary-structure ribbons), sticks (backbone bonds), or molecular surface; coloring is either N→C rainbow (blue at the N-terminus through red at the C-terminus) or one color per chain.